Protein AF-A0A1Q3HVD9-F1 (afdb_monomer_lite)

pLDDT: mean 75.18, std 14.28, range [41.44, 93.12]

Radius of gyration: 19.7 Å; chains: 1; bounding box: 35×45×50 Å

Foldseek 3Di:
DDDDDPDPCSVDVADPVRVVVVVVVVVVVPDVCVLVPPPVDDPLLNVLVVLLVQCVVVVFAADSVVQSVVCVVVSHGDCVRGPRPVVVPD

Secondary structure (DSSP, 8-state):
-----SSHHHHTT--HHHHHHHHHHHHTT--GGGGTT-TTS-HHHHHHHHHHHHHHHHT-SS-HHHHHHHHHHHSS--TTTS--TTGGG-

Structure (mmCIF, N/CA/C/O backbone):
data_AF-A0A1Q3HVD9-F1
#
_entry.id   AF-A0A1Q3HVD9-F1
#
loop_
_atom_site.group_PDB
_atom_site.id
_atom_site.type_symbol
_atom_site.label_atom_id
_atom_site.label_alt_id
_atom_site.label_comp_id
_atom_site.label_asym_id
_atom_site.label_entity_id
_atom_site.label_seq_id
_atom_site.pdbx_PDB_ins_code
_atom_site.Cartn_x
_atom_site.Cartn_y
_atom_site.Cartn_z
_atom_site.occupancy
_atom_site.B_iso_or_equiv
_atom_site.auth_seq_id
_atom_site.auth_comp_id
_atom_site.auth_asym_id
_atom_site.auth_atom_id
_atom_site.pdbx_PDB_model_num
ATOM 1 N N . MET A 1 1 ? -22.740 -31.151 28.382 1.00 41.44 1 MET A N 1
ATOM 2 C CA . MET A 1 1 ? -22.291 -30.387 27.196 1.00 41.44 1 MET A CA 1
ATOM 3 C C . MET A 1 1 ? -21.339 -29.299 27.671 1.00 41.44 1 MET A C 1
ATOM 5 O O . MET A 1 1 ? -21.743 -28.510 28.517 1.00 41.44 1 MET A O 1
ATOM 9 N N . LYS A 1 2 ? -20.077 -29.296 27.224 1.00 51.31 2 LYS A N 1
ATOM 10 C CA . LYS A 1 2 ? -19.122 -28.230 27.567 1.00 51.31 2 LYS A CA 1
ATOM 11 C C . LYS A 1 2 ? -19.464 -27.012 26.705 1.00 51.31 2 LYS A C 1
ATOM 13 O O . LYS A 1 2 ? -19.376 -27.098 25.486 1.00 51.31 2 LYS A O 1
ATOM 18 N N . LYS A 1 3 ? -19.946 -25.931 27.326 1.00 66.69 3 LYS A N 1
ATOM 19 C CA . LYS A 1 3 ? -20.179 -24.657 26.639 1.00 66.69 3 LYS A CA 1
ATOM 20 C C . LYS A 1 3 ? -18.821 -23.990 26.473 1.00 66.69 3 LYS A C 1
ATOM 22 O O . LYS A 1 3 ? -18.231 -23.563 27.459 1.00 66.69 3 LYS A O 1
ATOM 27 N N . TYR A 1 4 ? -18.311 -23.994 25.252 1.00 59.22 4 TYR A N 1
ATOM 28 C CA . TYR A 1 4 ? -17.133 -23.212 24.908 1.00 59.22 4 TYR A CA 1
ATOM 29 C C . TYR A 1 4 ? -17.586 -21.784 24.588 1.00 59.22 4 TYR A C 1
ATOM 31 O O . TYR A 1 4 ? -18.659 -21.631 23.995 1.00 59.22 4 TYR A O 1
ATOM 39 N N . PRO A 1 5 ? -16.828 -20.760 25.014 1.00 62.66 5 PRO A N 1
ATOM 40 C CA . PRO A 1 5 ? -17.148 -19.373 24.701 1.00 62.66 5 PRO A CA 1
ATOM 41 C C . PRO A 1 5 ? -17.223 -19.194 23.181 1.00 62.66 5 PRO A C 1
ATOM 43 O O . PRO A 1 5 ? -16.384 -19.712 22.443 1.00 62.66 5 PRO A O 1
ATOM 46 N N . LEU A 1 6 ? -18.266 -18.507 22.718 1.00 62.62 6 LEU A N 1
ATOM 47 C CA . LEU A 1 6 ? -18.606 -18.354 21.302 1.00 62.62 6 LEU A CA 1
ATOM 48 C C . LEU A 1 6 ? -17.791 -17.240 20.637 1.00 62.62 6 LEU A C 1
ATOM 50 O O . LEU A 1 6 ? -17.811 -17.117 19.413 1.00 62.62 6 LEU A O 1
ATOM 54 N N . THR A 1 7 ? -17.083 -16.421 21.422 1.00 57.53 7 THR A N 1
ATOM 55 C CA . THR A 1 7 ? -16.328 -15.274 20.910 1.00 57.53 7 THR A CA 1
ATOM 56 C C . THR A 1 7 ? -15.021 -15.038 21.665 1.00 57.53 7 THR A C 1
ATOM 58 O O . THR A 1 7 ? -14.884 -15.368 22.843 1.00 57.53 7 THR A O 1
ATOM 61 N N . ALA A 1 8 ? -14.063 -14.390 20.995 1.00 56.59 8 ALA A N 1
ATOM 62 C CA . ALA A 1 8 ? -12.803 -13.957 21.605 1.00 56.59 8 ALA A CA 1
ATOM 63 C C . ALA A 1 8 ? -13.015 -13.015 22.812 1.00 56.59 8 ALA A C 1
ATOM 65 O O . ALA A 1 8 ? -12.224 -13.033 23.751 1.00 56.59 8 ALA A O 1
ATOM 66 N N . ILE A 1 9 ? -14.116 -12.252 22.824 1.00 56.53 9 ILE A N 1
ATOM 67 C CA . ILE A 1 9 ? -14.516 -11.360 23.928 1.00 56.53 9 ILE A CA 1
ATOM 68 C C . ILE A 1 9 ? -14.941 -12.162 25.164 1.00 56.53 9 ILE A C 1
ATOM 70 O O . ILE A 1 9 ? -14.662 -11.766 26.285 1.00 56.53 9 ILE A O 1
ATOM 74 N N . GLU A 1 10 ? -15.591 -13.310 24.984 1.00 57.72 10 GLU A N 1
ATOM 75 C CA . GLU A 1 10 ? -15.934 -14.200 26.101 1.00 57.72 10 GLU A CA 1
ATOM 76 C C . GLU A 1 10 ? -14.725 -15.011 26.596 1.00 57.72 10 GLU A C 1
ATOM 78 O O . GLU A 1 10 ? -14.754 -15.548 27.702 1.00 57.72 10 GLU A O 1
ATOM 83 N N . SER A 1 11 ? -13.660 -15.102 25.789 1.00 65.62 11 SER A N 1
ATOM 84 C CA . SER A 1 11 ? -12.422 -15.813 26.136 1.00 65.62 11 SER A CA 1
ATOM 85 C C . SER A 1 11 ? -11.459 -14.980 26.987 1.00 65.62 11 SER A C 1
ATOM 87 O O . SER A 1 11 ? -10.685 -15.549 27.755 1.00 65.62 11 SER A O 1
ATOM 89 N N . CYS A 1 12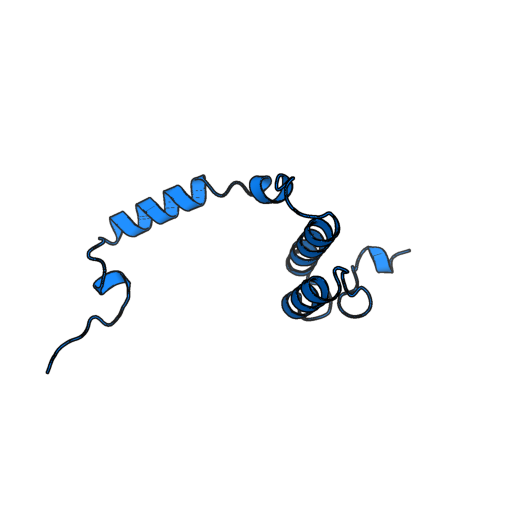 ? -11.489 -13.655 26.861 1.00 66.44 12 CYS A N 1
ATOM 90 C CA . CYS A 1 12 ? -10.698 -12.722 27.657 1.00 66.44 12 CYS A CA 1
ATOM 91 C C . CYS A 1 12 ? -11.698 -11.862 28.419 1.00 66.44 12 CYS A C 1
ATOM 93 O O . CYS A 1 12 ? -12.396 -11.100 27.774 1.00 66.44 12 CYS A O 1
ATOM 95 N N . THR A 1 13 ? -11.801 -11.989 29.743 1.00 67.00 13 THR A N 1
ATOM 96 C CA . THR A 1 13 ? -12.801 -11.361 30.640 1.00 67.00 13 THR A CA 1
ATOM 97 C C . THR A 1 13 ? -12.801 -9.815 30.657 1.00 67.00 13 THR A C 1
ATOM 99 O O . THR A 1 13 ? -12.789 -9.200 31.721 1.00 67.00 13 THR A O 1
ATOM 102 N N . ALA A 1 14 ? -12.769 -9.162 29.502 1.00 75.50 14 ALA A N 1
ATOM 103 C CA . ALA A 1 14 ? -12.809 -7.726 29.328 1.00 75.50 14 ALA A CA 1
ATOM 104 C C . ALA A 1 14 ? -14.269 -7.280 29.281 1.00 75.50 14 ALA A C 1
ATOM 106 O O . ALA A 1 14 ? -15.091 -7.829 28.540 1.00 75.50 14 ALA A O 1
ATOM 107 N N . SER A 1 15 ? -14.608 -6.262 30.066 1.00 80.88 15 SER A N 1
ATOM 108 C CA . SER A 1 15 ? -15.923 -5.649 29.955 1.00 80.88 15 SER A CA 1
ATOM 109 C C . SER A 1 15 ? -16.031 -4.879 28.636 1.00 80.88 15 SER A C 1
ATOM 111 O O . SER A 1 15 ? -15.038 -4.413 28.073 1.00 80.88 15 SER A O 1
ATOM 113 N N . ARG A 1 16 ? -17.258 -4.668 28.147 1.00 77.62 16 ARG A N 1
ATOM 114 C CA . ARG A 1 16 ? -17.507 -3.799 26.982 1.00 77.62 16 ARG A CA 1
ATOM 115 C C . ARG A 1 16 ? -16.870 -2.414 27.157 1.00 77.62 16 ARG A C 1
ATOM 117 O O . ARG A 1 16 ? -16.382 -1.839 26.189 1.00 77.62 16 ARG A O 1
ATOM 124 N N . SER A 1 17 ? -16.858 -1.889 28.381 1.00 81.31 17 SER A N 1
ATOM 125 C CA . SER A 1 17 ? -16.186 -0.634 28.726 1.00 81.31 17 SER A CA 1
ATOM 126 C C . SER A 1 17 ? -14.668 -0.697 28.561 1.00 81.31 17 SER A C 1
ATOM 128 O O . SER A 1 17 ? -14.093 0.275 28.077 1.00 81.31 17 SER A O 1
ATOM 130 N N . ASP A 1 18 ? -14.027 -1.818 28.900 1.00 81.31 18 ASP A N 1
ATOM 131 C CA . ASP A 1 18 ? -12.579 -1.993 28.725 1.00 81.31 18 ASP A CA 1
ATOM 132 C C . ASP A 1 18 ? -12.211 -2.017 27.241 1.00 81.31 18 ASP A C 1
ATOM 134 O O . ASP A 1 18 ? -11.309 -1.299 26.815 1.00 81.31 18 ASP A O 1
ATOM 138 N N . VAL A 1 19 ? -12.979 -2.75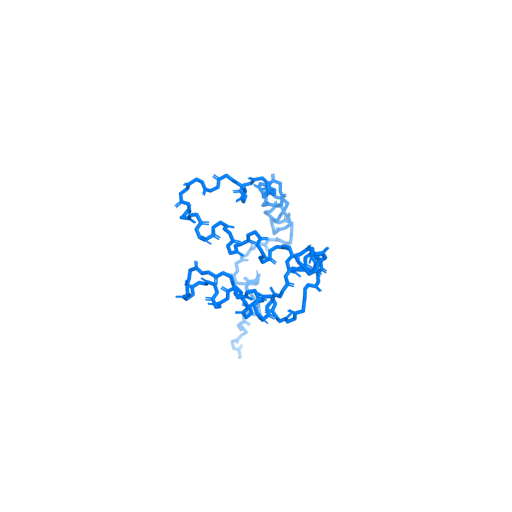8 26.432 1.00 81.19 19 VAL A N 1
ATOM 139 C CA . VAL A 1 19 ? -12.797 -2.801 24.972 1.00 81.19 19 VAL A CA 1
ATOM 140 C C . VAL A 1 19 ? -12.945 -1.407 24.365 1.00 81.19 19 VAL A C 1
ATOM 142 O O . VAL A 1 19 ? -12.095 -0.976 23.592 1.00 81.19 19 VAL A O 1
ATOM 145 N N . LEU A 1 20 ? -13.990 -0.666 24.741 1.00 81.00 20 LEU A N 1
ATOM 146 C CA . LEU A 1 20 ? -14.214 0.688 24.227 1.00 81.00 20 LEU A CA 1
ATOM 147 C C . LEU A 1 20 ? -13.116 1.670 24.650 1.00 81.00 20 LEU A C 1
ATOM 149 O O . LEU A 1 20 ? -12.772 2.566 23.880 1.00 81.00 20 LEU A O 1
ATOM 153 N N . ARG A 1 21 ? -12.553 1.511 25.851 1.00 76.81 21 ARG A N 1
ATOM 154 C CA . ARG A 1 21 ? -11.449 2.347 26.332 1.00 76.81 21 ARG A CA 1
ATOM 155 C C . ARG A 1 21 ? -10.166 2.081 25.548 1.00 76.81 21 ARG A C 1
ATOM 157 O O . ARG A 1 21 ? -9.513 3.039 25.150 1.00 76.81 21 ARG A O 1
ATOM 164 N N . VAL A 1 22 ? -9.853 0.812 25.290 1.00 80.38 22 VAL A N 1
ATOM 165 C CA . VAL A 1 22 ? -8.699 0.412 24.471 1.00 80.38 22 VAL A CA 1
ATOM 166 C C . VAL A 1 22 ? -8.870 0.874 23.025 1.00 80.38 22 VAL A C 1
ATOM 168 O O . VAL A 1 22 ? -7.959 1.475 22.474 1.00 80.38 22 VAL A O 1
ATOM 171 N N . LEU A 1 23 ? -10.045 0.677 22.422 1.00 79.62 23 LEU A N 1
ATOM 172 C CA . LEU A 1 23 ? -10.311 1.138 21.055 1.00 79.62 23 LEU A CA 1
ATOM 173 C C . LEU A 1 23 ? -10.195 2.660 20.921 1.00 79.62 23 LEU A C 1
ATOM 175 O O . LEU A 1 23 ? -9.642 3.141 19.938 1.00 79.62 23 LEU A O 1
ATOM 179 N N . ARG A 1 24 ? -10.676 3.422 21.913 1.00 80.75 24 ARG A N 1
ATOM 180 C CA . ARG A 1 24 ? -10.505 4.880 21.941 1.00 80.75 24 ARG A CA 1
ATOM 181 C C . ARG A 1 24 ? -9.032 5.268 22.047 1.00 80.75 24 ARG A C 1
ATOM 183 O O . ARG A 1 24 ? -8.606 6.164 21.339 1.00 80.75 24 ARG A O 1
ATOM 190 N N . ASP A 1 25 ? -8.280 4.620 22.927 1.00 74.00 25 ASP A N 1
ATOM 191 C CA . ASP A 1 25 ? -6.852 4.884 23.113 1.00 74.00 25 ASP A CA 1
ATOM 192 C C . ASP A 1 25 ? -6.037 4.548 21.851 1.00 74.00 25 ASP A C 1
ATOM 194 O O . ASP A 1 25 ? -5.191 5.339 21.462 1.00 74.00 25 ASP A O 1
ATOM 198 N N . ILE A 1 26 ? -6.361 3.460 21.145 1.00 76.75 26 ILE A N 1
ATOM 199 C CA . ILE A 1 26 ? -5.779 3.144 19.829 1.00 76.75 26 ILE A CA 1
ATOM 200 C C . ILE A 1 26 ? -6.161 4.213 18.799 1.00 76.75 26 ILE A C 1
ATOM 202 O O . ILE A 1 26 ? -5.296 4.728 18.104 1.00 76.75 26 ILE A O 1
ATOM 206 N N . SER A 1 27 ? -7.439 4.593 18.728 1.00 72.81 27 SER A N 1
ATOM 207 C CA . SER A 1 27 ? -7.915 5.605 17.777 1.00 72.81 27 SER A CA 1
ATOM 208 C C . SER A 1 27 ? -7.325 6.998 18.014 1.00 72.81 27 SER A C 1
ATOM 210 O O . SER A 1 27 ? -7.346 7.802 17.094 1.00 72.81 27 SER A O 1
ATOM 212 N N . LEU A 1 28 ? -6.851 7.299 19.227 1.00 68.19 28 LEU A N 1
ATOM 213 C CA . LEU A 1 28 ? -6.151 8.545 19.556 1.00 68.19 28 LEU A CA 1
ATOM 214 C C . LEU A 1 28 ? -4.631 8.456 19.345 1.00 68.19 28 LEU A C 1
ATOM 216 O O . LEU A 1 28 ? -3.957 9.465 19.503 1.00 68.19 28 LEU A O 1
ATOM 220 N N . ARG A 1 29 ? -4.094 7.259 19.080 1.00 61.50 29 ARG A N 1
ATOM 221 C CA . ARG A 1 29 ? -2.662 7.012 18.839 1.00 61.50 29 ARG A CA 1
ATOM 222 C C . ARG A 1 29 ? -2.338 6.758 17.374 1.00 61.50 29 ARG A C 1
ATOM 224 O O . ARG A 1 29 ? -1.183 6.874 16.999 1.00 61.50 29 ARG A O 1
ATOM 231 N N . ILE A 1 30 ? -3.326 6.354 16.580 1.00 57.56 30 ILE A N 1
ATOM 232 C CA . ILE A 1 30 ? -3.185 6.279 15.130 1.00 57.56 30 ILE A CA 1
ATOM 233 C C . ILE A 1 30 ? -3.395 7.701 14.611 1.00 57.56 30 ILE A C 1
ATOM 235 O O . ILE A 1 30 ? -4.513 8.090 14.284 1.00 57.56 30 ILE A O 1
ATOM 239 N N . ASP A 1 31 ? -2.325 8.487 14.616 1.00 54.16 31 ASP A N 1
ATOM 240 C CA . ASP A 1 31 ? -2.240 9.693 13.805 1.00 54.16 31 ASP A CA 1
ATOM 241 C C . ASP A 1 31 ? -1.955 9.248 12.362 1.00 54.16 31 ASP A C 1
ATOM 243 O O . ASP A 1 31 ? -1.001 8.506 12.113 1.00 54.16 31 ASP A O 1
ATOM 247 N N . ASP A 1 32 ? -2.767 9.689 11.396 1.00 52.59 32 ASP A N 1
ATOM 248 C CA . ASP A 1 32 ? -2.578 9.378 9.966 1.00 52.59 32 ASP A CA 1
ATOM 249 C C . ASP A 1 32 ? -1.175 9.794 9.447 1.00 52.59 32 ASP A C 1
ATOM 251 O O . ASP A 1 32 ? -0.694 9.283 8.435 1.00 52.59 32 ASP A O 1
ATOM 255 N N . GLU A 1 33 ? -0.479 10.674 10.181 1.00 50.03 33 GLU A N 1
ATOM 256 C CA . GLU A 1 33 ? 0.893 11.136 9.928 1.00 50.03 33 GLU A CA 1
ATOM 257 C C . GLU A 1 33 ? 1.986 10.077 10.193 1.00 50.03 33 GLU A C 1
ATOM 259 O O . GLU A 1 33 ? 3.088 10.186 9.643 1.00 50.03 33 GLU A O 1
ATOM 264 N N . GLU A 1 34 ? 1.720 9.024 10.983 1.00 52.12 34 GLU A N 1
ATOM 265 C CA . GLU A 1 34 ? 2.700 7.947 11.240 1.00 52.12 34 GLU A CA 1
ATOM 266 C C . GLU A 1 34 ? 3.004 7.150 9.959 1.00 52.12 34 GLU A C 1
ATOM 268 O O . GLU A 1 34 ? 4.099 6.613 9.779 1.00 52.12 34 GLU A O 1
ATOM 273 N N . PHE A 1 35 ? 2.062 7.132 9.012 1.00 51.84 35 PHE A N 1
ATOM 274 C CA . PHE A 1 35 ? 2.268 6.484 7.726 1.00 51.84 35 PHE A CA 1
ATOM 275 C C . PHE A 1 35 ? 3.276 7.240 6.835 1.00 51.84 35 PHE A C 1
ATOM 277 O O . PHE A 1 35 ? 4.036 6.616 6.088 1.00 51.84 35 PHE A O 1
ATOM 284 N N . GLU A 1 36 ? 3.330 8.573 6.937 1.00 52.28 36 GLU A N 1
ATOM 285 C CA . GLU A 1 36 ? 4.235 9.413 6.139 1.00 52.28 36 GLU A CA 1
ATOM 286 C C . GLU A 1 36 ? 5.682 9.424 6.670 1.00 52.28 36 GLU A C 1
ATOM 288 O O . GLU A 1 36 ? 6.604 9.708 5.906 1.00 52.28 36 GLU A O 1
ATOM 293 N N . ASN A 1 37 ? 5.907 9.042 7.934 1.00 48.41 37 ASN A N 1
ATOM 294 C CA . ASN A 1 37 ? 7.212 9.101 8.614 1.00 48.41 37 ASN A CA 1
ATOM 295 C C . ASN A 1 37 ? 7.885 7.739 8.851 1.00 48.41 37 ASN A C 1
ATOM 297 O O . ASN A 1 37 ? 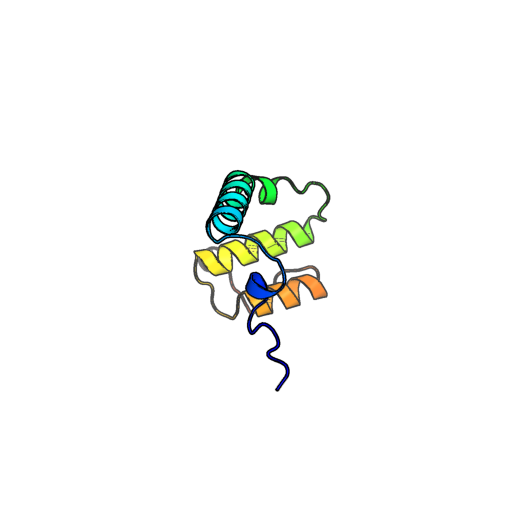8.755 7.612 9.712 1.00 48.41 37 ASN A O 1
ATOM 301 N N . ASN A 1 38 ? 7.543 6.702 8.084 1.00 55.59 38 ASN A N 1
ATOM 302 C CA . ASN A 1 38 ? 8.299 5.451 8.144 1.00 55.59 38 ASN A CA 1
ATOM 303 C C . ASN A 1 38 ? 9.583 5.574 7.295 1.00 55.59 38 ASN A C 1
ATOM 305 O O . ASN A 1 38 ? 9.673 5.027 6.188 1.00 55.59 38 ASN A O 1
ATOM 309 N N . GLU A 1 39 ? 10.555 6.350 7.795 1.00 58.59 39 GLU A N 1
ATOM 310 C CA . GLU A 1 39 ? 11.885 6.556 7.187 1.00 58.59 39 GLU A CA 1
ATOM 311 C C . GLU A 1 39 ? 12.653 5.234 6.980 1.00 58.59 39 GLU A C 1
ATOM 313 O O . GLU A 1 39 ? 13.574 5.170 6.169 1.00 58.59 39 GLU A O 1
ATOM 318 N N . ASP A 1 40 ? 12.233 4.154 7.645 1.00 73.44 40 ASP A N 1
ATOM 319 C CA . ASP A 1 40 ? 12.818 2.817 7.520 1.00 73.44 40 ASP A CA 1
ATOM 320 C C . ASP A 1 40 ? 12.311 2.016 6.305 1.00 73.44 40 ASP A C 1
ATOM 322 O O . ASP A 1 40 ? 12.824 0.929 6.008 1.00 73.44 40 ASP A O 1
ATOM 326 N N . LEU A 1 41 ? 11.295 2.501 5.579 1.00 80.31 41 LEU A N 1
ATOM 327 C CA . LEU A 1 41 ? 10.797 1.799 4.397 1.00 80.31 41 LEU A CA 1
ATOM 328 C C . LEU A 1 41 ? 11.592 2.174 3.141 1.00 80.31 41 LEU A C 1
ATOM 330 O O . LEU A 1 41 ? 11.796 3.352 2.857 1.00 80.31 41 LEU A O 1
ATOM 334 N N . PRO A 1 42 ? 11.964 1.190 2.303 1.00 87.31 42 PRO A N 1
ATOM 335 C CA . PRO A 1 42 ? 12.581 1.487 1.019 1.00 87.31 42 PRO A CA 1
ATOM 336 C C . PRO A 1 42 ? 11.623 2.286 0.122 1.00 87.31 42 PRO A C 1
ATOM 338 O O . PRO A 1 42 ? 10.413 2.050 0.120 1.00 87.31 42 PRO A O 1
ATOM 341 N N . GLU A 1 43 ? 12.180 3.184 -0.696 1.00 85.88 43 GLU A N 1
ATOM 342 C CA . GLU A 1 43 ? 11.440 4.143 -1.539 1.00 85.88 43 GLU A CA 1
ATOM 343 C C . GLU A 1 43 ? 10.328 3.483 -2.375 1.00 85.88 43 GLU A C 1
ATOM 345 O O . GLU A 1 43 ? 9.224 4.011 -2.516 1.00 85.88 43 GLU A O 1
ATOM 350 N N . TRP A 1 44 ? 10.592 2.290 -2.915 1.00 87.44 44 TRP A N 1
ATOM 351 C CA . TRP A 1 44 ? 9.610 1.553 -3.707 1.00 87.44 44 TRP A CA 1
ATOM 352 C C . TRP A 1 44 ? 8.355 1.197 -2.903 1.00 87.44 44 TRP A C 1
ATOM 354 O O . TRP A 1 44 ? 7.246 1.243 -3.433 1.00 87.44 44 TRP A O 1
ATOM 364 N N . LYS A 1 45 ? 8.514 0.878 -1.616 1.00 88.56 45 LYS A N 1
ATOM 365 C CA . LYS A 1 45 ? 7.428 0.457 -0.732 1.00 88.56 45 LYS A CA 1
ATOM 366 C C . LYS A 1 45 ? 6.590 1.652 -0.306 1.00 88.56 45 LYS A C 1
ATOM 368 O O . LYS A 1 45 ? 5.367 1.567 -0.339 1.00 88.56 45 LYS A O 1
ATOM 373 N N . GLN A 1 46 ? 7.233 2.786 -0.032 1.00 88.81 46 GLN A N 1
ATOM 374 C CA . GLN A 1 46 ? 6.540 4.060 0.169 1.00 88.81 46 GLN A CA 1
ATOM 375 C C . GLN A 1 46 ? 5.693 4.425 -1.063 1.00 88.81 46 GLN A C 1
ATOM 377 O O . GLN A 1 46 ? 4.512 4.743 -0.928 1.00 88.81 46 GLN A O 1
ATOM 382 N N . LYS A 1 47 ? 6.242 4.279 -2.282 1.00 87.88 47 LYS A N 1
ATOM 383 C CA . LYS A 1 47 ? 5.488 4.492 -3.534 1.00 87.88 47 LYS A CA 1
ATOM 384 C C . LYS A 1 47 ? 4.306 3.534 -3.689 1.00 87.88 47 LYS A C 1
ATOM 386 O O . LYS A 1 47 ? 3.223 3.982 -4.058 1.00 87.88 47 LYS A O 1
ATOM 391 N N . CYS A 1 48 ? 4.492 2.243 -3.403 1.00 90.56 48 CYS A N 1
ATOM 392 C CA . CYS A 1 48 ? 3.411 1.257 -3.461 1.00 90.56 48 CYS A CA 1
ATOM 393 C C . CYS A 1 48 ? 2.249 1.642 -2.550 1.00 90.56 48 CYS A C 1
ATOM 395 O O . CYS A 1 48 ? 1.099 1.635 -2.981 1.00 90.56 48 CYS A O 1
ATOM 397 N N . ILE A 1 49 ? 2.550 1.996 -1.301 1.00 89.31 49 ILE A N 1
ATOM 398 C CA . ILE A 1 49 ? 1.497 2.260 -0.329 1.00 89.31 49 ILE A CA 1
ATOM 399 C C . ILE A 1 49 ? 0.819 3.602 -0.614 1.00 89.31 49 ILE A C 1
ATOM 401 O O . ILE A 1 49 ? -0.405 3.679 -0.563 1.00 89.31 49 ILE A O 1
ATOM 405 N N . LYS A 1 50 ? 1.577 4.622 -1.037 1.00 87.44 50 LYS A N 1
ATOM 406 C CA . LYS A 1 50 ? 1.005 5.886 -1.516 1.00 87.44 50 LYS A CA 1
ATOM 407 C C . LYS A 1 50 ? -0.009 5.652 -2.640 1.00 87.44 50 LYS A C 1
ATOM 409 O O . LYS A 1 50 ? -1.120 6.167 -2.577 1.00 87.44 50 LYS A O 1
ATOM 414 N N . ASN A 1 51 ? 0.341 4.844 -3.641 1.00 89.06 51 ASN A N 1
ATOM 415 C CA . ASN A 1 51 ? -0.577 4.516 -4.734 1.00 89.06 51 ASN A CA 1
ATOM 416 C C . ASN A 1 51 ? -1.759 3.651 -4.279 1.00 89.06 51 ASN A C 1
ATOM 418 O O . ASN A 1 51 ? -2.850 3.803 -4.811 1.00 89.06 51 ASN A O 1
ATOM 422 N N . PHE A 1 52 ? -1.579 2.778 -3.289 1.00 88.94 52 PHE A N 1
ATOM 423 C CA . PHE A 1 52 ? -2.671 1.991 -2.720 1.00 88.94 52 PHE A CA 1
ATOM 424 C C . PHE A 1 52 ? -3.710 2.861 -1.999 1.00 88.94 52 PHE A C 1
ATOM 426 O O . PHE A 1 52 ? -4.906 2.657 -2.200 1.00 88.94 52 PHE A O 1
ATOM 433 N N . VAL A 1 53 ? -3.270 3.844 -1.207 1.00 88.69 53 VAL A N 1
ATOM 434 C CA . VAL A 1 53 ? -4.164 4.821 -0.560 1.00 88.69 53 VAL A CA 1
ATOM 435 C C . VAL A 1 53 ? -4.902 5.634 -1.621 1.00 88.69 53 VAL A C 1
ATOM 437 O O . VAL A 1 53 ? -6.126 5.653 -1.632 1.00 88.69 53 VAL A O 1
ATOM 440 N N . LEU A 1 54 ? -4.176 6.178 -2.602 1.00 86.88 54 LEU A N 1
ATOM 441 C CA . LEU A 1 54 ? -4.778 6.908 -3.723 1.00 86.88 54 LEU A CA 1
ATOM 442 C C . LEU A 1 54 ? -5.777 6.060 -4.517 1.00 86.88 54 LEU A C 1
ATOM 444 O O . LEU A 1 54 ? -6.828 6.555 -4.906 1.00 86.88 54 LEU A O 1
ATOM 448 N N . CYS A 1 55 ? -5.470 4.783 -4.734 1.00 88.38 55 CYS A N 1
ATOM 449 C CA . CYS A 1 55 ? -6.357 3.850 -5.416 1.00 88.38 55 CYS A CA 1
ATOM 450 C C . CYS A 1 55 ? -7.679 3.672 -4.665 1.00 88.38 55 CYS A C 1
ATOM 452 O O . CYS A 1 55 ? -8.733 3.631 -5.300 1.00 88.38 55 CYS A O 1
ATOM 454 N N . GLN A 1 56 ? -7.632 3.594 -3.332 1.00 86.31 56 GLN A N 1
ATOM 455 C CA . GLN A 1 56 ? -8.827 3.486 -2.497 1.00 86.31 56 GLN A CA 1
ATOM 456 C C . GLN A 1 56 ? -9.615 4.798 -2.435 1.00 86.31 56 GLN A C 1
ATOM 458 O O . GLN A 1 56 ? -10.835 4.768 -2.576 1.00 86.31 56 GLN A O 1
ATOM 463 N N . ASP A 1 57 ? -8.927 5.928 -2.274 1.00 85.44 57 ASP A N 1
ATOM 464 C CA . ASP A 1 57 ? -9.555 7.241 -2.101 1.00 85.44 57 ASP A CA 1
ATOM 465 C C . ASP A 1 57 ? -10.160 7.776 -3.404 1.00 85.44 57 ASP A C 1
ATOM 467 O O . ASP A 1 57 ? -11.280 8.288 -3.423 1.00 85.44 57 ASP A O 1
ATOM 471 N N . GLU A 1 58 ? -9.430 7.652 -4.515 1.00 82.50 58 GLU A N 1
ATOM 472 C CA . GLU A 1 58 ? -9.854 8.137 -5.833 1.00 82.50 58 GLU A CA 1
ATOM 473 C C . GLU A 1 58 ? -10.596 7.063 -6.648 1.00 82.50 58 GLU A C 1
ATOM 475 O O . GLU A 1 58 ? -11.071 7.349 -7.748 1.00 82.50 58 GLU A O 1
ATOM 480 N N . GLY A 1 59 ? -10.704 5.832 -6.132 1.00 78.50 59 GLY A N 1
ATOM 481 C CA . GLY A 1 59 ? -11.434 4.734 -6.767 1.00 78.50 59 GLY A CA 1
ATOM 482 C C . GLY A 1 59 ? -10.861 4.339 -8.130 1.00 78.50 59 GLY A C 1
ATOM 483 O O . GLY A 1 59 ? -11.578 4.355 -9.133 1.00 78.50 59 GLY A O 1
ATOM 484 N N . TRP A 1 60 ? -9.564 4.018 -8.188 1.00 84.00 60 TRP A N 1
ATOM 485 C CA . TRP A 1 60 ? -8.905 3.660 -9.451 1.00 84.00 60 TRP A CA 1
ATOM 486 C C . TRP A 1 60 ? -9.510 2.392 -10.071 1.00 84.00 60 TRP A C 1
ATOM 488 O O . TRP A 1 60 ? -10.173 1.587 -9.415 1.00 84.00 60 TRP A O 1
ATOM 498 N N . MET A 1 61 ? -9.264 2.195 -11.368 1.00 72.44 61 MET A N 1
ATOM 499 C CA . MET A 1 61 ? -9.709 0.985 -12.058 1.00 72.44 61 MET A CA 1
ATOM 500 C C . MET A 1 61 ? -8.915 -0.234 -11.577 1.00 72.44 61 MET A C 1
ATOM 502 O O . MET A 1 61 ? -7.688 -0.221 -11.595 1.00 72.44 61 MET A O 1
ATOM 506 N N . GLY A 1 62 ? -9.630 -1.296 -11.200 1.00 75.50 62 GLY A N 1
ATOM 507 C CA . GLY A 1 62 ? -9.049 -2.556 -10.734 1.00 75.50 62 GLY A CA 1
ATOM 508 C C . GLY A 1 62 ? -9.195 -2.777 -9.227 1.00 75.50 62 GLY A C 1
ATOM 509 O O . GLY A 1 62 ? -9.754 -1.967 -8.496 1.00 75.50 62 GLY A O 1
ATOM 510 N N . SER A 1 63 ? -8.719 -3.928 -8.758 1.00 86.88 63 SER A N 1
ATOM 511 C CA . SER A 1 63 ? -8.659 -4.244 -7.330 1.00 86.88 63 SER A CA 1
ATOM 512 C C . SER A 1 63 ? -7.380 -3.643 -6.750 1.00 86.88 63 SER A C 1
ATOM 514 O O . SER A 1 63 ? -6.280 -4.132 -7.018 1.00 86.88 63 SER A O 1
ATOM 516 N N . CYS A 1 64 ? -7.513 -2.582 -5.947 1.00 88.50 64 CYS A N 1
ATOM 517 C CA . CYS A 1 64 ? -6.375 -1.923 -5.294 1.00 88.50 64 CYS A CA 1
ATOM 518 C C . CYS A 1 64 ? -5.512 -2.908 -4.499 1.00 88.50 64 CYS A C 1
ATOM 520 O O . CYS A 1 64 ? -4.285 -2.807 -4.500 1.00 88.50 64 CYS A O 1
ATOM 522 N N . TYR A 1 65 ? -6.147 -3.902 -3.870 1.00 90.06 65 TYR A N 1
ATOM 523 C CA . TYR A 1 65 ? -5.454 -4.973 -3.162 1.00 90.06 65 TYR A CA 1
ATOM 524 C C . TYR A 1 65 ? -4.606 -5.836 -4.097 1.00 90.06 65 TYR A C 1
ATOM 526 O O . TYR A 1 65 ? -3.455 -6.115 -3.770 1.00 90.06 65 TYR A O 1
ATOM 534 N N . ASP A 1 66 ? -5.115 -6.217 -5.270 1.00 92.25 66 ASP A N 1
ATOM 535 C CA . ASP A 1 66 ? -4.330 -7.001 -6.229 1.00 92.25 66 ASP A CA 1
ATOM 536 C C . ASP A 1 66 ? -3.121 -6.205 -6.724 1.00 92.25 66 ASP A C 1
ATOM 538 O O . ASP A 1 66 ? -2.005 -6.724 -6.768 1.00 92.25 66 ASP A O 1
ATOM 542 N N . CYS A 1 67 ? -3.301 -4.916 -7.013 1.00 91.00 67 CYS A N 1
ATOM 543 C CA . CYS A 1 67 ? -2.203 -4.044 -7.426 1.00 91.00 67 CYS A CA 1
ATOM 544 C C . CYS A 1 67 ? -1.154 -3.846 -6.331 1.00 91.00 67 CYS A C 1
ATOM 546 O O . CYS A 1 67 ? 0.040 -3.866 -6.634 1.00 91.00 67 CYS A O 1
ATOM 548 N N . MET A 1 68 ? -1.565 -3.765 -5.063 1.00 91.31 68 MET A N 1
ATOM 549 C CA . MET A 1 68 ? -0.635 -3.755 -3.935 1.00 91.31 68 MET A CA 1
ATOM 550 C C . MET A 1 68 ? 0.179 -5.054 -3.869 1.00 91.31 68 MET A C 1
ATOM 552 O O . MET A 1 68 ? 1.401 -5.004 -3.747 1.00 91.31 68 MET A O 1
ATOM 556 N N . ARG A 1 69 ? -0.458 -6.218 -4.047 1.00 91.81 69 ARG A N 1
ATOM 557 C CA . ARG A 1 69 ? 0.228 -7.525 -4.056 1.00 91.81 69 ARG A CA 1
ATOM 558 C C . ARG A 1 69 ? 1.233 -7.646 -5.202 1.00 91.81 69 ARG A C 1
ATOM 560 O O . ARG A 1 69 ? 2.329 -8.166 -5.005 1.00 91.81 69 ARG A O 1
ATOM 567 N N . TYR A 1 70 ? 0.896 -7.130 -6.384 1.00 91.31 70 TYR A N 1
ATOM 568 C CA . TYR A 1 70 ? 1.847 -7.020 -7.494 1.00 91.31 70 TYR A CA 1
ATOM 569 C C . TYR A 1 70 ? 3.011 -6.084 -7.160 1.00 91.31 70 TYR A C 1
ATOM 571 O O . TYR A 1 70 ? 4.161 -6.411 -7.457 1.00 91.31 70 TYR A O 1
ATOM 579 N N . CYS A 1 71 ? 2.721 -4.955 -6.513 1.00 91.50 71 CYS A N 1
ATOM 580 C CA . CYS A 1 71 ? 3.726 -3.983 -6.104 1.00 91.50 71 CYS A CA 1
ATOM 581 C C . CYS A 1 71 ? 4.717 -4.568 -5.092 1.00 91.50 71 CYS A C 1
ATOM 583 O O . CYS A 1 71 ? 5.914 -4.342 -5.222 1.00 91.50 71 CYS A O 1
ATOM 585 N N . GLU A 1 72 ? 4.253 -5.386 -4.144 1.00 89.62 72 GLU A N 1
ATOM 586 C CA . GLU A 1 72 ? 5.117 -6.117 -3.207 1.00 89.62 72 GLU A CA 1
ATOM 587 C C . GLU A 1 72 ? 6.042 -7.122 -3.904 1.00 89.62 72 GLU A C 1
ATOM 589 O O . GLU A 1 72 ? 7.182 -7.283 -3.487 1.00 89.62 72 GLU A O 1
ATOM 594 N N . GLY A 1 73 ? 5.574 -7.793 -4.961 1.00 91.38 73 GLY A N 1
ATOM 595 C CA . GLY A 1 73 ? 6.377 -8.780 -5.688 1.00 91.38 73 GLY A CA 1
ATOM 596 C C . GLY A 1 73 ? 7.394 -8.161 -6.649 1.00 91.38 73 GLY A C 1
ATOM 597 O O . GLY A 1 73 ? 8.519 -8.641 -6.749 1.00 91.38 73 GLY A O 1
ATOM 598 N N . GLN A 1 74 ? 6.999 -7.104 -7.364 1.00 91.31 74 GLN A N 1
ATOM 599 C CA . GLN A 1 74 ? 7.823 -6.461 -8.398 1.00 91.31 74 GLN A CA 1
ATOM 600 C C . GLN A 1 74 ? 8.545 -5.202 -7.914 1.00 91.31 74 GLN A C 1
ATOM 602 O O . GLN A 1 74 ? 9.281 -4.581 -8.680 1.00 91.31 74 GLN A O 1
ATOM 607 N N . HIS A 1 75 ? 8.295 -4.787 -6.670 1.00 93.12 75 HIS A N 1
ATOM 608 C CA . HIS A 1 75 ? 8.748 -3.517 -6.100 1.00 93.12 75 HIS A CA 1
ATOM 609 C C . HIS A 1 75 ? 8.368 -2.300 -6.965 1.00 93.12 75 HIS A C 1
ATOM 611 O O . HIS A 1 75 ? 9.059 -1.282 -6.986 1.00 93.12 75 HIS A O 1
ATOM 617 N N . LYS A 1 76 ? 7.280 -2.408 -7.734 1.00 90.81 76 LYS A N 1
ATOM 618 C CA . LYS A 1 76 ? 6.810 -1.364 -8.645 1.00 90.81 76 LYS A CA 1
ATOM 619 C C . LYS A 1 76 ? 5.304 -1.456 -8.830 1.00 90.81 76 LYS A C 1
ATOM 621 O O . LYS A 1 76 ? 4.765 -2.539 -9.045 1.00 90.81 76 LYS A O 1
ATOM 626 N N . TRP A 1 77 ? 4.640 -0.304 -8.790 1.00 89.19 77 TRP A N 1
ATOM 627 C CA . TRP A 1 77 ? 3.199 -0.229 -8.986 1.00 89.19 77 TRP A CA 1
ATOM 628 C C . TRP A 1 77 ? 2.822 -0.557 -10.442 1.00 89.19 77 TRP A C 1
ATOM 630 O O . TRP A 1 77 ? 3.444 -0.007 -11.358 1.00 89.19 77 TRP A O 1
ATOM 640 N N . PRO A 1 78 ? 1.833 -1.437 -10.680 1.00 89.06 78 PRO A N 1
ATOM 641 C CA . PRO A 1 78 ? 1.406 -1.806 -12.026 1.00 89.06 78 PRO A CA 1
ATOM 642 C C . PRO A 1 78 ? 0.482 -0.733 -12.625 1.00 89.06 78 PRO A C 1
ATOM 644 O O . PRO A 1 78 ? -0.741 -0.816 -12.520 1.00 89.06 78 PRO A O 1
ATOM 647 N N . GLU A 1 79 ? 1.067 0.285 -13.259 1.00 85.06 79 GLU A N 1
ATOM 648 C CA . GLU A 1 79 ? 0.333 1.384 -13.920 1.00 85.06 79 GLU A CA 1
ATOM 649 C C . GLU A 1 79 ? -0.576 0.907 -15.067 1.00 85.06 79 GLU A C 1
ATOM 651 O O . GLU A 1 79 ? -1.558 1.566 -15.393 1.00 85.06 79 GLU A O 1
ATOM 656 N N . ASP A 1 80 ? -0.281 -0.252 -15.659 1.00 81.62 80 ASP A N 1
ATOM 657 C CA . ASP A 1 80 ? -1.083 -0.891 -16.707 1.00 81.62 80 ASP A CA 1
ATOM 658 C C . ASP A 1 80 ? -2.396 -1.486 -16.177 1.00 81.62 80 ASP A C 1
ATOM 660 O O . ASP A 1 80 ? -3.380 -1.572 -16.912 1.00 81.62 80 ASP A O 1
ATOM 664 N N . ARG A 1 81 ? -2.413 -1.910 -14.907 1.00 78.75 81 ARG A N 1
ATOM 665 C CA . ARG A 1 81 ? -3.558 -2.591 -14.275 1.00 78.75 81 ARG A CA 1
ATOM 666 C C . ARG A 1 81 ? -4.329 -1.697 -13.327 1.00 78.75 81 ARG A C 1
ATOM 668 O O . ARG A 1 81 ? -5.547 -1.808 -13.269 1.00 78.75 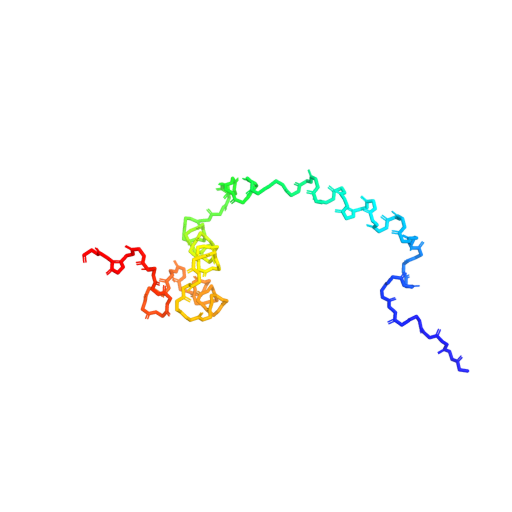81 ARG A O 1
ATOM 675 N N . CYS A 1 82 ? -3.612 -0.838 -12.613 1.00 84.06 82 CYS A N 1
ATOM 676 C CA . CYS A 1 82 ? -4.161 0.189 -11.744 1.00 84.06 82 CYS A CA 1
ATOM 677 C C . CYS A 1 82 ? -3.646 1.555 -12.204 1.00 84.06 82 CYS A C 1
ATOM 679 O O . CYS A 1 82 ? -2.713 2.092 -11.592 1.00 84.06 82 CYS A O 1
ATOM 681 N N . PRO A 1 83 ? -4.212 2.091 -13.301 1.00 77.00 83 PRO A N 1
ATOM 682 C CA . PRO A 1 83 ? -3.820 3.387 -13.824 1.00 77.00 83 PRO A CA 1
ATOM 683 C C . PRO A 1 83 ? -4.272 4.503 -12.880 1.00 77.00 83 PRO A C 1
ATOM 685 O O . PRO A 1 83 ? -5.437 4.559 -12.485 1.00 77.00 83 PRO A O 1
ATOM 688 N N . ASP A 1 84 ? -3.354 5.419 -12.572 1.00 75.62 84 ASP A N 1
ATOM 689 C CA . ASP A 1 84 ? -3.682 6.654 -11.861 1.00 75.62 84 ASP A CA 1
ATOM 690 C C . ASP A 1 84 ? -4.540 7.546 -12.790 1.00 75.62 84 ASP A C 1
ATOM 692 O O . ASP A 1 84 ? -4.081 7.934 -13.878 1.00 75.62 84 ASP A O 1
ATOM 696 N N . PRO A 1 85 ? -5.777 7.908 -12.402 1.00 67.88 85 PRO A N 1
ATOM 697 C CA . PRO A 1 85 ? -6.669 8.738 -13.205 1.00 67.88 85 PRO A CA 1
ATOM 698 C C . PRO A 1 85 ? -6.099 10.141 -13.469 1.00 67.88 85 PRO A C 1
ATOM 700 O O . PRO A 1 85 ?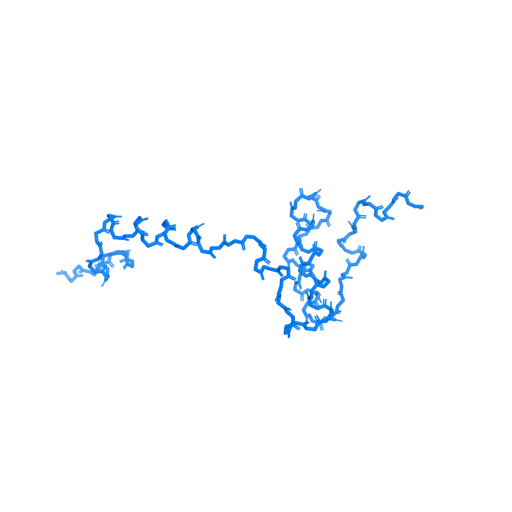 -6.501 10.800 -14.432 1.00 67.88 85 PRO A O 1
ATOM 703 N N . ARG A 1 86 ? -5.130 10.603 -12.670 1.00 65.81 86 ARG A N 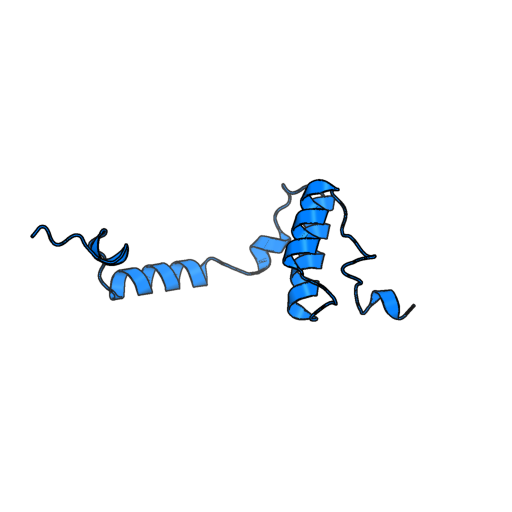1
ATOM 704 C CA . ARG A 1 86 ? -4.423 11.879 -12.860 1.00 65.81 86 ARG A CA 1
ATOM 705 C C . ARG A 1 86 ? -3.281 11.761 -13.863 1.00 65.81 86 ARG A C 1
ATOM 707 O O . ARG A 1 86 ? -2.972 12.742 -14.535 1.00 65.81 86 ARG A O 1
ATOM 714 N N . GLN A 1 87 ? -2.690 10.575 -14.016 1.00 62.34 87 GLN A N 1
ATOM 715 C CA . GLN A 1 87 ? -1.648 10.330 -15.019 1.00 62.34 87 GLN A CA 1
ATOM 716 C C . GLN A 1 87 ? -2.219 10.120 -16.430 1.00 62.34 87 GLN A C 1
ATOM 718 O O . GLN A 1 87 ? -1.528 10.385 -17.408 1.00 62.34 87 GLN A O 1
ATOM 723 N N . SER A 1 88 ? -3.501 9.753 -16.551 1.00 56.09 88 SER A N 1
ATOM 724 C CA . SER A 1 88 ? -4.197 9.643 -17.848 1.00 56.09 88 SER A CA 1
ATOM 725 C C . SER A 1 88 ? -4.591 10.987 -18.487 1.00 56.09 88 SER A C 1
ATOM 727 O O . SER A 1 88 ? -5.128 10.998 -19.591 1.00 56.09 88 SER A O 1
ATOM 729 N N . LYS A 1 89 ? -4.360 12.128 -17.820 1.00 50.94 89 LYS A N 1
ATOM 730 C CA . LYS A 1 89 ? -4.719 13.473 -18.321 1.00 50.94 89 LYS A CA 1
ATOM 731 C C . LYS A 1 89 ? -3.563 14.247 -18.977 1.00 50.94 89 LYS A C 1
ATOM 733 O O . LYS A 1 89 ? -3.704 15.455 -19.170 1.00 50.94 89 LYS A O 1
ATOM 738 N N . LYS A 1 90 ? -2.437 13.602 -19.287 1.00 44.19 90 LYS A N 1
ATOM 739 C CA . LYS A 1 90 ? -1.268 14.268 -19.881 1.00 44.19 90 LYS A CA 1
ATOM 740 C C . LYS A 1 90 ? -1.163 14.053 -21.385 1.00 44.19 90 LYS A C 1
ATOM 742 O O . LYS A 1 90 ? -1.403 12.911 -21.828 1.00 44.19 90 LYS A O 1
#

Sequence (90 aa):
MKKYPLTAIESCTASRSDVLRVLRDISLRIDDEEFENNEDLPEWKQKCIKNFVLCQDEGWMGSCYDCMRYCEGQHKWPEDRCPDPRQSKK